Pro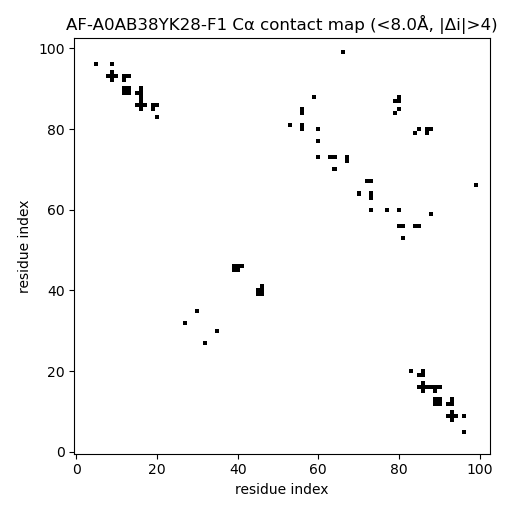tein AF-A0AB38YK28-F1 (afdb_monomer)

Secondary structure (DSSP, 8-state):
--HHHHHHHHHHHHHHHHHHHHHHHHHHHHS-HHHHHHHHHHSHHHHHHHHHHHHHHHHHHHHHHHH-S-HHHHHHHHHHHHHHTHHHHHHHHHHHHHHHT--

Radius of gyration: 16.22 Å; Cα contacts (8 Å, |Δi|>4): 54; chains: 1; bounding box: 39×27×44 Å

pLDDT: mean 80.29, std 8.78, range [48.03, 92.12]

Organism: NCBI:txid2952525

Sequence (103 aa):
MSQRPQFWLRVGLFLLGTAFLLQIILAALSVSIFVEGPMIGGLVWGKVTLVDLYLGFIISLLFLWMLEPRKLLVLLFVPLFLVMGNWLLCWYLAWRWPHLFRN

Foldseek 3Di:
DDPVVLVVLLVVLLVVLVVLVVVLVVDVVVDDCVVCVVVLVVDPVSVVVVVVQVVLLVVLLVVVCVQDPPVVVSVVCSVVCVRSNDSVSSNVCSVCVVVSPDD

Mean predicted aligned error: 7.49 Å

Solvent-accessible surface area (backbone atoms only — not comparable to full-atom values): 5749 Å² total; per-residue (Å²): 132,78,65,64,65,58,51,54,50,28,52,51,30,38,52,50,15,50,52,46,49,50,52,52,53,53,48,59,74,74,48,59,64,86,65,50,47,60,55,39,64,70,34,74,66,39,45,52,52,50,52,53,52,53,51,52,49,50,53,50,49,52,51,46,52,73,72,40,89,58,57,68,57,46,61,66,42,48,67,49,39,78,77,55,40,70,26,56,52,27,41,49,48,37,66,44,52,75,60,78,76,56,128

Structure (mmCIF, N/CA/C/O backbone):
data_AF-A0AB38YK28-F1
#
_entry.id   AF-A0AB38YK28-F1
#
loop_
_atom_site.group_PDB
_atom_site.id
_atom_site.type_symbol
_atom_site.label_atom_id
_atom_site.label_alt_id
_atom_site.label_comp_id
_atom_site.label_asym_id
_atom_site.label_entity_id
_atom_site.label_seq_id
_atom_site.pdbx_PDB_ins_code
_atom_site.Cartn_x
_atom_site.Cartn_y
_atom_site.Cartn_z
_atom_site.occupancy
_atom_site.B_iso_or_equiv
_atom_site.auth_seq_id
_atom_site.auth_comp_id
_atom_site.auth_asym_id
_atom_site.auth_atom_id
_atom_site.pdbx_PDB_model_num
ATOM 1 N N . MET A 1 1 ? -25.5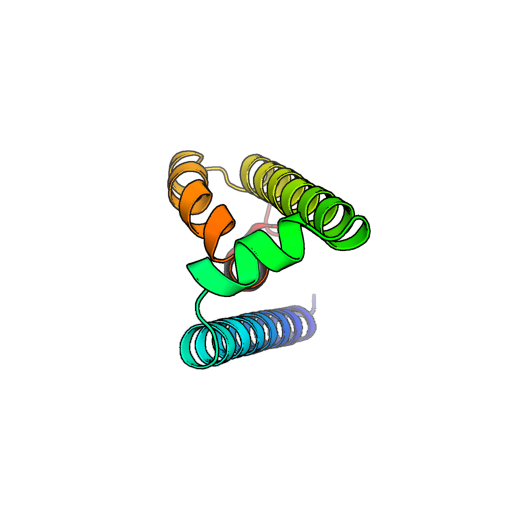35 -1.654 21.214 1.00 48.03 1 MET A N 1
ATOM 2 C CA . MET A 1 1 ? -25.973 -1.581 19.800 1.00 48.03 1 MET A CA 1
ATOM 3 C C . MET A 1 1 ? -24.996 -2.383 18.941 1.00 48.03 1 MET A C 1
ATOM 5 O O . MET A 1 1 ? -23.833 -2.478 19.302 1.00 48.03 1 MET A O 1
ATOM 9 N N . SER A 1 2 ? -25.500 -3.108 17.942 1.00 54.31 2 SER A N 1
ATOM 10 C CA . SER A 1 2 ? -25.028 -4.423 17.464 1.00 54.31 2 SER A CA 1
ATOM 11 C C . SER A 1 2 ? -23.521 -4.580 17.164 1.00 54.31 2 SER A C 1
ATOM 13 O O . SER A 1 2 ? -23.015 -4.002 16.207 1.00 54.31 2 SER A O 1
ATOM 15 N N . GLN A 1 3 ? -22.831 -5.473 17.890 1.00 59.72 3 GLN A N 1
ATOM 16 C CA . GLN A 1 3 ? -21.446 -5.885 17.578 1.00 59.72 3 GLN A CA 1
ATOM 17 C C . GLN A 1 3 ? -21.334 -6.822 16.358 1.00 59.72 3 GLN A C 1
ATOM 19 O O . GLN A 1 3 ? -20.262 -6.971 15.777 1.00 59.72 3 GLN A O 1
ATOM 24 N N . ARG A 1 4 ? -22.450 -7.431 15.935 1.00 66.44 4 ARG A N 1
ATOM 25 C CA . ARG A 1 4 ? -22.514 -8.374 14.805 1.00 66.44 4 ARG A CA 1
ATOM 26 C C . ARG A 1 4 ? -22.050 -7.783 13.457 1.00 66.44 4 ARG A C 1
ATOM 28 O O . ARG A 1 4 ? -21.192 -8.405 12.841 1.00 66.44 4 ARG A O 1
ATOM 35 N N . PRO A 1 5 ? -22.524 -6.608 12.992 1.00 72.75 5 PRO A N 1
ATOM 36 C CA . PRO A 1 5 ? -22.057 -6.033 11.725 1.00 72.75 5 PRO A CA 1
ATOM 37 C C . PRO A 1 5 ? -20.572 -5.648 11.749 1.00 72.75 5 PRO A C 1
ATOM 39 O O . PRO A 1 5 ? -19.886 -5.804 10.745 1.00 72.75 5 PRO A O 1
ATOM 42 N N . GLN A 1 6 ? -20.046 -5.208 12.897 1.00 76.44 6 GLN A N 1
ATOM 43 C CA . GLN A 1 6 ? -18.628 -4.856 13.026 1.00 76.44 6 GLN A CA 1
ATOM 44 C C . GLN A 1 6 ? -17.717 -6.079 12.900 1.00 76.44 6 GLN A C 1
ATOM 46 O O . GLN A 1 6 ? -16.643 -5.984 12.314 1.00 76.44 6 GLN A O 1
ATOM 51 N N . PHE A 1 7 ? -18.142 -7.226 13.436 1.00 79.50 7 PHE A N 1
ATOM 52 C CA . PHE A 1 7 ? -17.405 -8.479 13.306 1.00 79.50 7 PHE A CA 1
ATOM 53 C C . PHE A 1 7 ? -17.299 -8.918 11.840 1.00 79.50 7 PHE A C 1
ATOM 55 O O . PHE A 1 7 ? -16.194 -9.128 11.346 1.00 79.50 7 PHE A O 1
ATOM 62 N N . TRP A 1 8 ? -18.425 -8.971 11.121 1.00 83.19 8 TRP A N 1
ATOM 63 C CA . TRP A 1 8 ? -18.442 -9.374 9.710 1.00 83.19 8 TRP A CA 1
ATOM 64 C C . TRP A 1 8 ? -17.643 -8.431 8.812 1.00 83.19 8 TRP A C 1
ATOM 66 O O . TRP A 1 8 ? -16.936 -8.894 7.921 1.00 83.19 8 TRP A O 1
ATOM 76 N N . LEU A 1 9 ? -17.685 -7.125 9.084 1.00 83.62 9 LEU A N 1
ATOM 77 C CA . LEU A 1 9 ? -16.903 -6.142 8.338 1.00 83.62 9 LEU A CA 1
ATOM 78 C C . LEU A 1 9 ? -15.393 -6.348 8.535 1.00 83.62 9 LEU A C 1
ATOM 80 O O . LEU A 1 9 ? -14.640 -6.298 7.567 1.00 83.62 9 LEU A O 1
ATOM 84 N N . ARG A 1 10 ? -14.941 -6.665 9.756 1.00 82.38 10 ARG A N 1
ATOM 85 C CA . ARG A 1 10 ? -13.527 -6.992 10.014 1.00 82.38 10 ARG A CA 1
ATOM 86 C C . ARG A 1 10 ? -13.088 -8.269 9.321 1.00 82.38 10 ARG A C 1
ATOM 88 O O . ARG A 1 10 ? -12.010 -8.287 8.740 1.00 82.38 10 ARG A O 1
ATOM 95 N N . VAL A 1 11 ? -13.913 -9.314 9.376 1.00 85.88 11 VAL A N 1
ATOM 96 C CA . VAL A 1 11 ? -13.627 -10.576 8.682 1.00 85.88 11 VAL A CA 1
ATOM 97 C C . VAL A 1 11 ? -13.534 -10.329 7.177 1.00 85.88 11 VAL A C 1
ATOM 99 O O . VAL A 1 11 ? -12.571 -10.763 6.555 1.00 85.88 11 VAL A O 1
ATOM 102 N N . GLY A 1 12 ? -14.464 -9.559 6.607 1.00 86.94 12 GLY A N 1
ATOM 103 C CA . GLY A 1 12 ? -14.431 -9.178 5.195 1.00 86.94 12 GLY A CA 1
ATOM 104 C C . GLY A 1 12 ? -13.159 -8.416 4.812 1.00 86.94 12 GLY A C 1
ATOM 105 O O . GLY A 1 12 ? -12.482 -8.803 3.863 1.00 86.94 12 GLY A O 1
ATOM 106 N N . LEU A 1 13 ? -12.786 -7.383 5.575 1.00 85.19 13 LEU A N 1
ATOM 107 C CA . LEU A 1 13 ? -11.553 -6.617 5.342 1.00 85.19 13 LEU A CA 1
ATOM 108 C C . LEU A 1 13 ? -10.291 -7.474 5.489 1.00 85.19 13 LEU A C 1
ATOM 110 O O . LEU A 1 13 ? -9.352 -7.326 4.708 1.00 85.19 13 LEU A O 1
ATOM 114 N N . PHE A 1 14 ? -10.266 -8.376 6.470 1.00 83.75 14 PHE A N 1
ATOM 115 C CA . PHE A 1 14 ? -9.154 -9.297 6.665 1.00 83.75 14 PHE A CA 1
ATOM 116 C C . PHE A 1 14 ? -8.989 -10.229 5.461 1.00 83.75 14 PHE A C 1
ATOM 118 O O . PHE A 1 14 ? -7.897 -10.301 4.902 1.00 83.75 14 PHE A O 1
ATOM 125 N N . LEU A 1 15 ? -10.079 -10.870 5.022 1.00 88.69 15 LEU A N 1
ATOM 126 C CA . LEU A 1 15 ? -10.082 -11.767 3.865 1.00 88.69 15 LEU A CA 1
ATOM 127 C C . LEU A 1 15 ? -9.691 -11.041 2.574 1.00 88.69 15 LEU A C 1
ATOM 129 O O . LEU A 1 15 ? -8.902 -11.576 1.800 1.00 88.69 15 LEU A O 1
ATOM 133 N N . LEU A 1 16 ? -10.187 -9.818 2.362 1.00 86.00 16 LEU A N 1
ATOM 134 C CA . LEU A 1 16 ? -9.786 -8.981 1.228 1.00 86.00 16 LEU A CA 1
ATOM 135 C C . LEU A 1 16 ? -8.288 -8.667 1.262 1.00 86.00 16 LEU A C 1
ATOM 137 O O . LEU A 1 16 ? -7.610 -8.833 0.250 1.00 86.00 16 LEU A O 1
ATOM 141 N N . GLY A 1 17 ? -7.753 -8.279 2.424 1.00 82.75 17 GLY A N 1
ATOM 142 C CA . GLY A 1 17 ? -6.316 -8.061 2.594 1.00 82.75 17 GLY A CA 1
ATOM 143 C C . GLY A 1 17 ? -5.502 -9.319 2.276 1.00 82.75 17 GLY A C 1
ATOM 144 O O . GLY A 1 17 ? -4.532 -9.258 1.525 1.00 82.75 17 GLY A O 1
ATOM 145 N N . THR A 1 18 ? -5.937 -10.485 2.756 1.00 83.94 18 THR A N 1
ATOM 146 C CA . THR A 1 18 ? -5.271 -11.762 2.462 1.00 83.94 18 THR A CA 1
ATOM 147 C C . THR A 1 18 ? -5.333 -12.115 0.975 1.00 83.94 18 THR A C 1
ATOM 149 O O . THR A 1 18 ? -4.331 -12.549 0.412 1.00 83.94 18 THR A O 1
ATOM 152 N N . ALA A 1 19 ? -6.473 -11.901 0.315 1.00 86.56 19 ALA A N 1
ATOM 153 C CA . ALA A 1 19 ? -6.625 -12.158 -1.115 1.00 86.56 19 ALA A CA 1
ATOM 154 C C . ALA A 1 19 ? -5.693 -11.272 -1.957 1.00 86.56 19 ALA A C 1
ATOM 156 O O . ALA A 1 19 ? -5.011 -11.777 -2.850 1.00 86.56 19 ALA A O 1
ATOM 157 N N . PHE A 1 20 ? -5.601 -9.978 -1.639 1.00 83.50 20 PHE A N 1
ATOM 158 C CA . PHE A 1 20 ? -4.670 -9.069 -2.311 1.00 83.50 20 PHE A CA 1
ATOM 159 C C . PHE A 1 20 ? -3.206 -9.448 -2.072 1.00 83.50 20 PHE A C 1
ATOM 161 O O . PHE A 1 20 ? -2.415 -9.435 -3.013 1.00 83.50 20 PHE A O 1
ATOM 168 N N . LEU A 1 21 ? -2.841 -9.833 -0.845 1.00 83.56 21 LEU A N 1
ATOM 169 C CA . LEU A 1 21 ? -1.492 -10.315 -0.546 1.00 83.56 21 LEU A CA 1
ATOM 170 C C . LEU A 1 21 ? -1.139 -11.542 -1.397 1.00 83.56 21 LEU A C 1
ATOM 172 O O . LEU A 1 21 ? -0.064 -11.592 -1.991 1.00 83.56 21 LEU A O 1
ATOM 176 N N . LEU A 1 22 ? -2.052 -12.511 -1.493 1.00 86.56 22 LEU A N 1
ATOM 177 C CA . LEU A 1 22 ? -1.851 -13.702 -2.316 1.00 86.56 22 LEU A CA 1
ATOM 178 C C . LEU A 1 22 ? -1.700 -13.348 -3.797 1.00 86.56 22 LEU A C 1
ATOM 180 O O . LEU A 1 22 ? -0.809 -13.884 -4.448 1.00 86.56 22 LEU A O 1
ATOM 184 N N . GLN A 1 23 ? -2.502 -12.417 -4.319 1.00 85.62 23 GLN A N 1
ATOM 185 C CA . GLN A 1 23 ? -2.343 -11.939 -5.695 1.00 85.62 23 GLN A CA 1
ATOM 186 C C . GLN A 1 23 ? -0.966 -11.314 -5.936 1.00 85.62 23 GLN A C 1
ATOM 188 O O . GLN A 1 23 ? -0.346 -11.612 -6.952 1.00 85.62 23 GLN A O 1
ATOM 193 N N . ILE A 1 24 ? -0.461 -10.502 -5.003 1.00 82.00 24 ILE A N 1
ATOM 194 C CA . ILE A 1 24 ? 0.872 -9.891 -5.119 1.00 82.00 24 ILE A CA 1
ATOM 195 C C . ILE A 1 24 ? 1.964 -10.960 -5.097 1.00 82.00 24 ILE A C 1
ATOM 197 O O . ILE A 1 24 ? 2.875 -10.905 -5.917 1.00 82.00 24 ILE A O 1
ATOM 201 N N . ILE A 1 25 ? 1.870 -11.946 -4.199 1.00 85.88 25 ILE A N 1
ATOM 202 C CA . ILE A 1 25 ? 2.835 -13.053 -4.130 1.00 85.88 25 ILE A CA 1
ATOM 203 C C . ILE A 1 25 ? 2.824 -13.847 -5.439 1.00 85.88 25 ILE A C 1
ATOM 205 O O . ILE A 1 25 ? 3.879 -14.082 -6.018 1.00 85.88 25 ILE A O 1
ATOM 209 N N . LEU A 1 26 ? 1.645 -14.223 -5.937 1.00 86.94 26 LEU A N 1
ATOM 210 C CA . LEU A 1 26 ? 1.516 -14.957 -7.197 1.00 86.94 26 LEU A CA 1
ATOM 211 C C . LEU A 1 26 ? 2.069 -14.150 -8.378 1.00 86.94 26 LEU A C 1
ATOM 213 O O . LEU A 1 26 ? 2.822 -14.693 -9.183 1.00 86.94 26 LEU A O 1
ATOM 217 N N . ALA A 1 27 ? 1.765 -12.852 -8.443 1.00 83.38 27 ALA A N 1
ATOM 218 C CA . ALA A 1 27 ? 2.290 -11.958 -9.469 1.00 83.38 27 ALA A CA 1
ATOM 219 C C . ALA A 1 27 ? 3.825 -11.866 -9.407 1.00 83.38 27 ALA A C 1
ATOM 221 O O . ALA A 1 27 ? 4.488 -12.062 -10.426 1.00 83.38 27 ALA A O 1
ATOM 222 N N . ALA A 1 28 ? 4.390 -11.661 -8.214 1.00 81.56 28 ALA A N 1
ATOM 223 C CA . ALA A 1 28 ? 5.833 -11.570 -7.991 1.00 81.56 28 ALA A CA 1
ATOM 224 C C . ALA A 1 28 ? 6.585 -12.867 -8.336 1.00 81.56 28 ALA A C 1
ATOM 226 O O . ALA A 1 28 ? 7.743 -12.813 -8.742 1.00 81.56 28 ALA A O 1
ATOM 227 N N . LEU A 1 29 ? 5.939 -14.027 -8.189 1.00 87.50 29 LEU A N 1
ATOM 228 C CA . LEU A 1 29 ? 6.503 -15.318 -8.596 1.00 87.50 29 LEU A CA 1
ATOM 229 C C . LEU A 1 29 ? 6.388 -15.568 -10.105 1.00 87.50 29 LEU A C 1
ATOM 231 O O . LEU A 1 29 ? 7.192 -16.309 -10.663 1.00 87.50 29 LEU A O 1
ATOM 235 N N . SER A 1 30 ? 5.390 -14.977 -10.764 1.00 85.00 30 SER A N 1
ATOM 236 C CA . SER A 1 30 ? 5.133 -15.188 -12.192 1.00 85.00 30 SER A CA 1
ATOM 237 C C . SER A 1 30 ? 5.953 -14.284 -13.114 1.00 85.00 30 SER A C 1
ATOM 239 O O . SER A 1 30 ? 6.186 -14.637 -14.268 1.00 85.00 30 SER A O 1
ATOM 241 N N . VAL A 1 31 ? 6.369 -13.112 -12.628 1.00 81.25 31 VAL A N 1
ATOM 242 C CA . VAL A 1 31 ? 6.875 -12.025 -13.469 1.00 81.25 31 VAL A 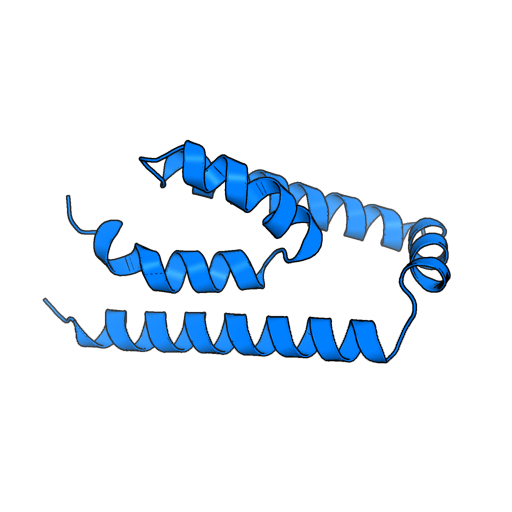CA 1
ATOM 243 C C . VAL A 1 31 ? 7.943 -11.216 -12.729 1.00 81.25 31 VAL A C 1
ATOM 245 O O . VAL A 1 31 ? 7.803 -10.903 -11.549 1.00 81.25 31 VAL A O 1
ATOM 248 N N . SER A 1 32 ? 8.998 -10.810 -13.443 1.00 81.38 32 SER A N 1
ATOM 249 C CA . SER A 1 32 ? 10.024 -9.912 -12.902 1.00 81.38 32 SER A CA 1
ATOM 250 C C . SER A 1 32 ? 9.623 -8.443 -13.041 1.00 81.38 32 SER A C 1
ATOM 252 O O . SER A 1 32 ? 9.449 -7.929 -14.149 1.00 81.38 32 SER A O 1
ATOM 254 N N . ILE A 1 33 ? 9.572 -7.730 -11.912 1.00 78.19 33 ILE A N 1
ATOM 255 C CA . ILE A 1 33 ? 9.259 -6.293 -11.869 1.00 78.19 33 ILE A CA 1
ATOM 256 C C . ILE A 1 33 ? 10.266 -5.439 -12.652 1.00 78.19 33 ILE A C 1
ATOM 258 O O . ILE A 1 33 ? 9.910 -4.396 -13.194 1.00 78.19 33 ILE A O 1
ATOM 262 N N . PHE A 1 34 ? 11.520 -5.887 -12.750 1.00 80.50 34 PHE A N 1
ATOM 263 C CA . PHE A 1 34 ? 12.581 -5.158 -13.448 1.00 80.50 34 PHE A CA 1
ATOM 264 C C . PHE A 1 34 ? 12.485 -5.277 -14.971 1.00 80.50 34 PHE A C 1
ATOM 266 O O . PHE A 1 34 ? 13.109 -4.492 -15.680 1.00 80.50 34 PHE A O 1
ATOM 273 N N . VAL A 1 35 ? 11.702 -6.239 -15.467 1.00 82.12 35 VAL A N 1
ATOM 274 C CA . VAL A 1 35 ? 11.469 -6.453 -16.899 1.00 82.12 35 VAL A CA 1
ATOM 275 C C . VAL A 1 35 ? 10.171 -5.771 -17.329 1.00 82.12 35 VAL A C 1
ATOM 277 O O . VAL A 1 35 ? 10.179 -4.971 -18.261 1.00 82.12 35 VAL A O 1
ATOM 280 N N . GLU A 1 36 ? 9.075 -6.004 -16.605 1.00 84.31 36 GLU A N 1
ATOM 281 C CA . GLU A 1 36 ? 7.759 -5.456 -16.968 1.00 84.31 36 GLU A CA 1
ATOM 282 C C . GLU A 1 36 ? 7.536 -4.017 -16.486 1.00 84.31 36 GLU A C 1
ATOM 284 O O . GLU A 1 36 ? 6.782 -3.258 -17.093 1.00 84.31 36 GLU A O 1
ATOM 289 N N . GLY A 1 37 ? 8.208 -3.591 -15.412 1.00 81.25 37 GLY A N 1
ATOM 290 C CA . GLY A 1 37 ? 8.094 -2.227 -14.885 1.00 81.25 37 GLY A CA 1
ATOM 291 C C . GLY A 1 37 ? 8.423 -1.150 -15.930 1.00 81.25 37 GLY A C 1
ATOM 292 O O . GLY A 1 37 ? 7.606 -0.250 -16.150 1.00 81.25 37 GLY A O 1
ATOM 293 N N . PRO A 1 38 ? 9.568 -1.246 -16.636 1.00 86.06 38 PRO A N 1
ATOM 294 C CA . PRO A 1 38 ? 9.887 -0.354 -17.749 1.00 86.06 38 PRO A CA 1
ATOM 295 C C . PRO A 1 38 ? 8.861 -0.408 -18.890 1.00 86.06 38 PRO A C 1
ATOM 297 O O . PRO A 1 38 ? 8.584 0.625 -19.500 1.00 86.06 38 PRO A O 1
ATOM 300 N N . MET A 1 39 ? 8.265 -1.578 -19.152 1.00 87.44 39 MET A N 1
ATOM 301 C CA . MET A 1 39 ? 7.236 -1.743 -20.184 1.00 87.44 39 MET A CA 1
ATOM 302 C C . MET A 1 39 ? 5.984 -0.924 -19.850 1.00 87.44 39 MET A C 1
ATOM 304 O O . MET A 1 39 ? 5.507 -0.158 -20.688 1.00 87.44 39 MET A O 1
ATOM 308 N N . ILE A 1 40 ? 5.507 -0.995 -18.603 1.00 85.94 40 ILE A N 1
ATOM 309 C CA . ILE A 1 40 ? 4.385 -0.179 -18.111 1.00 85.94 40 ILE A CA 1
ATOM 310 C C . ILE A 1 40 ? 4.733 1.312 -18.196 1.00 85.94 40 ILE A C 1
ATOM 312 O O . ILE A 1 40 ? 3.917 2.117 -18.644 1.00 85.94 40 ILE A O 1
ATOM 316 N N . GLY A 1 41 ? 5.964 1.683 -17.833 1.00 86.69 41 GLY A N 1
ATOM 317 C CA . GLY A 1 41 ? 6.460 3.055 -17.949 1.00 86.69 41 GLY A CA 1
ATOM 318 C C . GLY A 1 41 ? 6.539 3.575 -19.390 1.00 86.69 41 GLY A C 1
ATOM 319 O O . GLY A 1 41 ? 6.492 4.787 -19.601 1.00 86.69 41 GLY A O 1
ATOM 320 N N . GLY A 1 42 ? 6.623 2.693 -20.387 1.00 90.56 42 GLY A N 1
ATOM 321 C CA . GLY A 1 42 ? 6.586 3.046 -21.808 1.00 90.56 42 GLY A CA 1
ATOM 322 C C . GLY A 1 42 ? 5.180 3.345 -22.338 1.00 90.56 42 GLY A C 1
ATOM 323 O O . GLY A 1 42 ? 5.033 4.090 -23.307 1.00 90.56 42 GLY A O 1
ATOM 324 N N . LEU A 1 43 ? 4.136 2.818 -21.693 1.00 91.62 43 LEU A N 1
ATOM 325 C CA . LEU A 1 43 ? 2.745 2.988 -22.111 1.00 91.62 43 LEU A CA 1
ATOM 326 C C . LEU A 1 43 ? 2.164 4.300 -21.564 1.00 91.62 43 LEU A C 1
ATOM 328 O O . LEU A 1 43 ? 2.271 4.593 -20.375 1.00 91.62 43 LEU A O 1
ATOM 332 N N . VAL A 1 44 ? 1.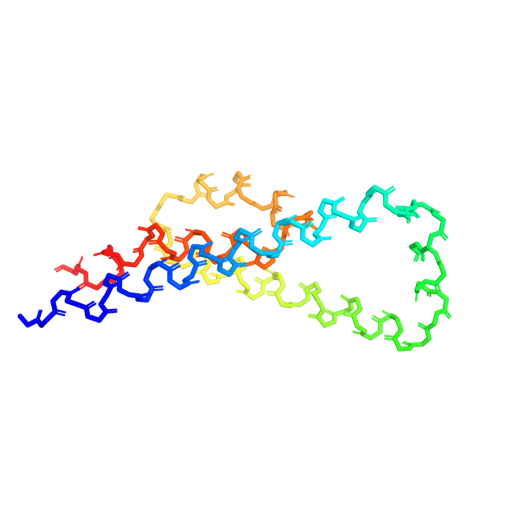470 5.071 -22.411 1.00 92.12 44 VAL A N 1
ATOM 333 C CA . VAL A 1 44 ? 0.807 6.330 -22.002 1.00 92.12 44 VAL A CA 1
ATOM 334 C C . VAL A 1 44 ? -0.159 6.086 -20.842 1.00 92.12 44 VAL A C 1
ATOM 336 O O . VAL A 1 44 ? -0.081 6.756 -19.816 1.00 92.12 44 VAL A O 1
ATOM 339 N N . TRP A 1 45 ? -1.017 5.075 -20.976 1.00 91.19 45 TRP A N 1
ATOM 340 C CA . TRP A 1 45 ? -1.948 4.689 -19.919 1.00 91.19 45 TRP A CA 1
ATOM 341 C C . TRP A 1 45 ? -1.258 4.048 -18.717 1.00 91.19 45 TRP A C 1
ATOM 343 O O . TRP A 1 45 ? -1.706 4.262 -17.599 1.00 91.19 45 TRP A O 1
ATOM 353 N N . GLY A 1 46 ? -0.130 3.358 -18.913 1.00 89.56 46 GLY A N 1
ATOM 354 C CA . GLY A 1 46 ? 0.662 2.825 -17.804 1.00 89.56 46 GLY A CA 1
ATOM 355 C C . GLY A 1 46 ? 1.159 3.934 -16.875 1.00 89.56 46 GLY A C 1
ATOM 356 O O . GLY A 1 46 ? 1.023 3.827 -15.659 1.00 89.56 46 GLY A O 1
ATOM 357 N N . LYS A 1 47 ? 1.622 5.061 -17.431 1.00 90.06 47 LYS A N 1
ATOM 358 C CA . LYS A 1 47 ? 1.987 6.250 -16.641 1.00 90.06 47 LYS A CA 1
ATOM 359 C C . LYS A 1 47 ? 0.799 6.835 -15.879 1.00 90.06 47 LYS A C 1
ATOM 361 O O . LYS A 1 47 ? 0.950 7.164 -14.708 1.00 90.06 47 LYS A O 1
ATOM 366 N N . VAL A 1 48 ? -0.368 6.955 -16.518 1.00 91.88 48 VAL A N 1
ATOM 367 C CA . VAL A 1 48 ? -1.588 7.471 -15.867 1.00 91.88 48 VAL A CA 1
ATOM 368 C C . VAL A 1 48 ? -1.992 6.574 -14.698 1.00 91.88 48 VAL A C 1
ATOM 370 O O . VAL A 1 48 ? -2.220 7.075 -13.602 1.00 91.88 48 VAL A O 1
ATOM 373 N N . THR A 1 49 ? -2.003 5.255 -14.898 1.00 89.44 49 THR A N 1
ATOM 374 C CA . THR A 1 49 ? -2.311 4.283 -13.842 1.00 89.44 49 THR A CA 1
ATOM 375 C C . THR A 1 49 ? -1.297 4.335 -12.702 1.00 89.44 49 THR A C 1
ATOM 377 O O . THR A 1 49 ? -1.693 4.264 -11.545 1.00 89.44 49 THR A O 1
ATOM 380 N N . LEU A 1 50 ? -0.001 4.499 -12.992 1.00 87.50 50 LEU A N 1
ATOM 381 C CA . LEU A 1 50 ? 1.015 4.667 -11.949 1.00 87.50 50 LEU A CA 1
ATOM 382 C C . LEU A 1 50 ? 0.777 5.944 -11.135 1.00 87.50 50 LEU A C 1
ATOM 384 O O . LEU A 1 50 ? 0.823 5.898 -9.909 1.00 87.50 50 LEU A O 1
ATOM 388 N N . VAL A 1 51 ? 0.490 7.071 -11.792 1.00 89.12 51 VAL A N 1
ATOM 389 C CA . VAL A 1 51 ? 0.174 8.331 -11.099 1.00 89.12 51 VAL A CA 1
ATOM 390 C C . VAL A 1 51 ? -1.058 8.171 -10.208 1.00 89.12 51 VAL A C 1
ATOM 392 O O . VAL A 1 51 ? -1.002 8.544 -9.038 1.00 89.12 51 VAL A O 1
ATOM 395 N N . ASP A 1 52 ? -2.134 7.579 -10.727 1.00 86.94 52 ASP A N 1
ATOM 396 C CA . ASP A 1 52 ? 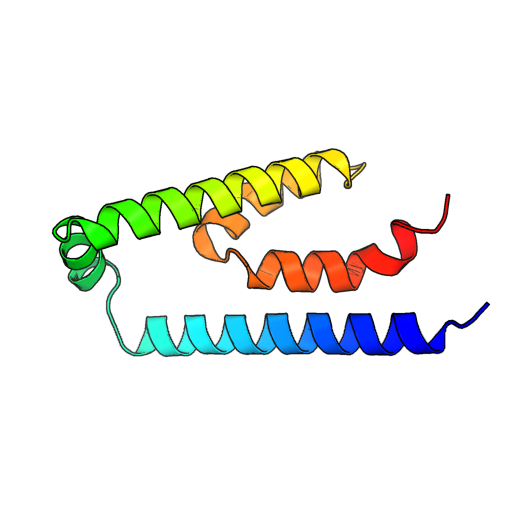-3.363 7.310 -9.972 1.00 86.94 52 ASP A CA 1
ATOM 397 C C . ASP A 1 52 ? -3.103 6.404 -8.754 1.00 86.94 52 ASP A C 1
ATOM 399 O O . ASP A 1 52 ? -3.490 6.726 -7.629 1.00 86.94 52 ASP A O 1
ATOM 403 N N . LEU A 1 53 ? -2.335 5.328 -8.945 1.00 86.19 53 LEU A N 1
ATOM 404 C CA . LEU A 1 53 ? -1.945 4.399 -7.885 1.00 86.19 53 LEU A CA 1
ATOM 405 C C . LEU A 1 53 ? -1.164 5.099 -6.763 1.00 86.19 53 LEU A C 1
ATOM 407 O O . LEU A 1 53 ? -1.500 4.957 -5.584 1.00 86.19 53 LEU A O 1
ATOM 411 N N . TYR A 1 54 ? -0.131 5.869 -7.114 1.00 86.12 54 TYR A N 1
ATOM 412 C CA . TYR A 1 54 ? 0.692 6.562 -6.122 1.00 86.12 54 TYR A CA 1
ATOM 413 C C . TYR A 1 54 ? -0.066 7.699 -5.429 1.00 86.12 54 TYR A C 1
ATOM 415 O O . TYR A 1 54 ? 0.121 7.899 -4.227 1.00 86.12 54 TYR A O 1
ATOM 423 N N . LEU A 1 55 ? -0.966 8.402 -6.127 1.00 87.50 55 LEU A N 1
ATOM 424 C CA . LEU A 1 55 ? -1.883 9.354 -5.493 1.00 87.50 55 LEU A CA 1
ATOM 425 C C . LEU A 1 55 ? -2.786 8.653 -4.473 1.00 87.50 55 LEU A C 1
ATOM 427 O O . LEU A 1 55 ? -2.925 9.137 -3.348 1.00 87.50 55 LEU A O 1
ATOM 431 N N . GLY A 1 56 ? -3.325 7.480 -4.814 1.00 85.25 56 GLY A N 1
ATOM 432 C CA . GLY A 1 56 ? -4.086 6.642 -3.889 1.00 85.25 56 GLY A CA 1
ATOM 433 C C . GLY A 1 56 ? -3.290 6.261 -2.636 1.00 85.25 56 GLY A C 1
ATOM 434 O O . GLY A 1 56 ? -3.817 6.337 -1.520 1.00 85.25 56 GLY A O 1
ATOM 435 N N . PHE A 1 57 ? -2.004 5.922 -2.779 1.00 85.50 57 PHE A N 1
ATOM 436 C CA . PHE A 1 57 ? -1.122 5.631 -1.640 1.00 85.50 57 PHE A CA 1
ATOM 437 C C . PHE A 1 57 ? -0.877 6.858 -0.762 1.00 85.50 57 PHE A C 1
ATOM 439 O O . PHE A 1 57 ? -0.949 6.746 0.461 1.00 85.50 57 PHE A O 1
ATOM 446 N N . ILE A 1 58 ? -0.643 8.029 -1.359 1.00 86.56 58 ILE A N 1
ATOM 447 C CA . ILE A 1 58 ? -0.457 9.285 -0.618 1.00 86.56 58 ILE A CA 1
ATOM 448 C C . ILE A 1 58 ? -1.713 9.614 0.188 1.00 86.56 58 ILE A C 1
ATOM 450 O O . ILE A 1 58 ? -1.625 9.866 1.388 1.00 86.56 58 ILE A O 1
ATOM 454 N N . ILE A 1 59 ? -2.887 9.564 -0.443 1.00 86.75 59 ILE A N 1
ATOM 455 C CA . ILE A 1 59 ? -4.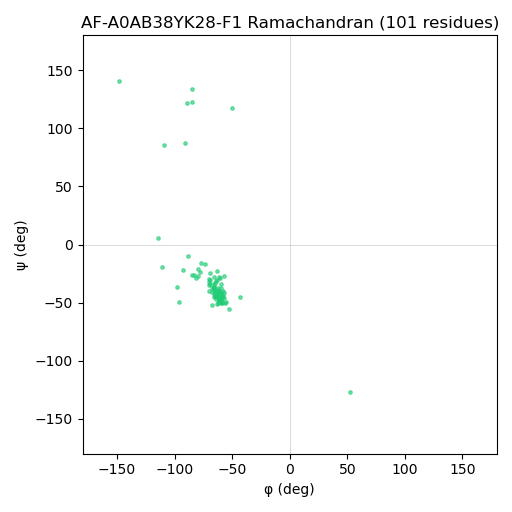166 9.834 0.223 1.00 86.75 59 ILE A CA 1
ATOM 456 C C . ILE A 1 59 ? -4.381 8.847 1.377 1.00 86.75 59 ILE A C 1
ATOM 458 O O . ILE A 1 59 ? -4.709 9.256 2.491 1.00 86.75 59 ILE A O 1
ATOM 462 N N . SER A 1 60 ? -4.127 7.559 1.149 1.00 83.62 60 SER A N 1
ATOM 463 C CA . SER A 1 60 ? -4.250 6.523 2.181 1.00 83.62 60 SER A CA 1
ATOM 464 C C . SER A 1 60 ? -3.299 6.756 3.358 1.00 83.62 60 SER A C 1
ATOM 466 O O . SER A 1 60 ? -3.703 6.616 4.512 1.00 83.62 60 SER A O 1
ATOM 468 N N . LEU A 1 61 ? -2.056 7.166 3.090 1.00 83.62 61 LEU A N 1
ATOM 469 C CA . LEU A 1 61 ? -1.080 7.525 4.119 1.00 83.62 61 LEU A CA 1
ATOM 470 C C . LEU A 1 61 ? -1.489 8.777 4.898 1.00 83.62 61 LEU A C 1
ATOM 472 O O . LEU A 1 61 ? -1.279 8.821 6.107 1.00 83.62 61 LEU A O 1
ATOM 476 N N . LEU A 1 62 ? -2.104 9.770 4.251 1.00 86.75 62 LEU A N 1
ATOM 477 C CA . LEU A 1 62 ? -2.651 10.945 4.936 1.00 86.75 62 LEU A CA 1
ATOM 478 C C . LEU A 1 62 ? -3.792 10.553 5.879 1.00 86.75 62 LEU A C 1
ATOM 480 O O . LEU A 1 62 ? -3.794 10.972 7.036 1.00 86.75 62 LEU A O 1
ATOM 484 N N . PHE A 1 63 ? -4.713 9.691 5.438 1.00 83.69 63 PHE A N 1
ATOM 485 C CA . PHE A 1 63 ? -5.753 9.147 6.316 1.00 83.69 63 PHE A CA 1
ATOM 486 C C . PHE A 1 63 ? -5.151 8.374 7.489 1.00 83.69 63 PHE A C 1
ATOM 488 O O . PHE A 1 63 ? -5.535 8.598 8.636 1.00 83.69 63 PHE A O 1
ATOM 495 N N . LEU A 1 64 ? -4.164 7.516 7.225 1.00 82.62 64 LEU A N 1
ATOM 496 C CA . LEU A 1 64 ? -3.448 6.770 8.256 1.00 82.62 64 LEU A CA 1
ATOM 497 C C . LEU A 1 64 ? -2.786 7.713 9.268 1.00 82.62 64 LEU A C 1
ATOM 499 O O . LEU A 1 64 ? -2.894 7.520 10.479 1.00 82.62 64 LEU A O 1
ATOM 503 N N . TRP A 1 65 ? -2.150 8.772 8.768 1.00 84.38 65 TRP A N 1
ATOM 504 C CA . TRP A 1 65 ? -1.532 9.805 9.581 1.00 84.38 65 TRP A CA 1
ATOM 505 C C . TRP A 1 65 ? -2.553 10.529 10.447 1.00 84.38 65 TRP A C 1
ATOM 507 O O . TRP A 1 65 ? -2.265 10.785 11.608 1.00 84.38 65 TRP A O 1
ATOM 517 N N . MET A 1 66 ? -3.738 10.854 9.938 1.00 83.75 66 MET A N 1
ATOM 518 C CA . MET A 1 66 ? -4.775 11.535 10.719 1.00 83.75 66 MET A CA 1
ATOM 519 C C . MET A 1 66 ? -5.386 10.629 11.794 1.00 83.75 66 MET A C 1
ATOM 521 O O . MET A 1 66 ? -5.607 11.087 12.914 1.00 83.75 66 MET A O 1
ATOM 525 N N . LEU A 1 67 ? -5.622 9.356 11.475 1.00 81.94 67 LEU A N 1
ATOM 526 C CA . LEU A 1 67 ? -6.318 8.409 12.350 1.00 81.94 67 LEU A CA 1
ATOM 527 C C . LEU A 1 67 ? -5.418 7.795 13.429 1.00 81.94 67 LEU A C 1
ATOM 529 O O . LEU A 1 67 ? -5.898 7.439 14.506 1.00 81.94 67 LEU A O 1
ATOM 533 N N . GLU A 1 68 ? -4.116 7.662 13.171 1.00 81.38 68 GLU A N 1
ATOM 534 C CA . GLU A 1 68 ? -3.209 7.022 14.116 1.00 81.38 68 GLU A CA 1
ATOM 535 C C . GLU A 1 68 ? -2.624 8.046 15.114 1.00 81.38 68 GLU A C 1
ATOM 537 O O . GLU A 1 68 ? -1.9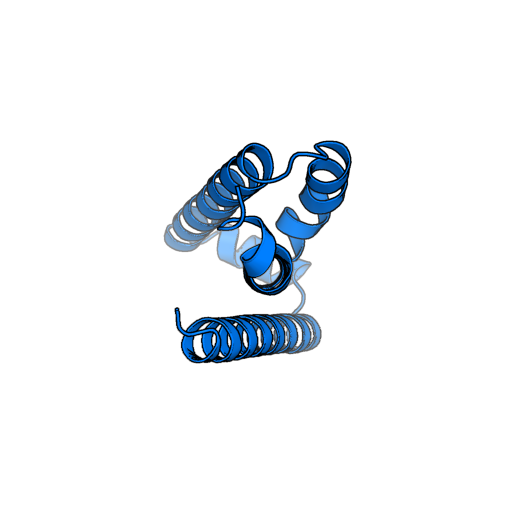46 9.002 14.716 1.00 81.38 68 GLU A O 1
ATOM 542 N N . PRO A 1 69 ? -2.818 7.860 16.434 1.00 79.12 69 PRO A N 1
ATOM 543 C CA . PRO A 1 69 ? -2.241 8.733 17.453 1.00 79.12 69 PRO A CA 1
ATOM 544 C C . PRO A 1 69 ? -0.718 8.562 17.542 1.00 79.12 69 PRO A C 1
ATOM 546 O O . PRO A 1 69 ? 0.011 9.517 17.802 1.00 79.12 69 PRO A O 1
ATOM 549 N N . ARG A 1 70 ? -0.209 7.351 17.278 1.00 83.25 70 ARG A N 1
ATOM 550 C CA . ARG A 1 70 ? 1.224 7.037 17.294 1.00 83.25 70 ARG A CA 1
ATOM 551 C C . ARG A 1 70 ? 1.825 7.237 15.904 1.00 83.25 70 ARG A C 1
ATOM 553 O O . ARG A 1 70 ? 1.948 6.288 15.134 1.00 83.25 70 ARG A O 1
ATOM 560 N N . LYS A 1 71 ? 2.257 8.465 15.605 1.00 82.38 71 LYS A N 1
ATOM 561 C CA . LYS A 1 71 ? 2.857 8.829 14.302 1.00 82.38 71 LYS A CA 1
ATOM 562 C C . LYS A 1 71 ? 4.083 7.987 13.928 1.00 82.38 71 LYS A C 1
ATOM 564 O O . LYS A 1 71 ? 4.330 7.754 12.751 1.00 82.38 71 LYS A O 1
ATOM 569 N N . LEU A 1 72 ? 4.803 7.468 14.927 1.00 84.12 72 LEU A N 1
ATOM 570 C CA . LEU A 1 72 ? 5.935 6.561 14.723 1.00 84.12 72 LEU A CA 1
ATOM 571 C C . LEU A 1 72 ? 5.534 5.270 13.985 1.00 84.12 72 LEU A C 1
ATOM 573 O O . LEU A 1 72 ? 6.284 4.790 13.142 1.00 84.12 72 LEU A O 1
ATOM 577 N N . LEU A 1 73 ? 4.342 4.728 14.270 1.00 79.69 73 LEU A N 1
ATOM 578 C CA . LEU A 1 73 ? 3.834 3.557 13.553 1.00 79.69 73 LEU A CA 1
ATOM 579 C C . LEU A 1 73 ? 3.578 3.910 12.091 1.00 79.69 73 LEU A C 1
ATOM 581 O O . LEU A 1 73 ? 4.012 3.180 11.212 1.00 79.69 73 LEU A O 1
ATOM 585 N N . VAL A 1 74 ? 2.950 5.059 11.827 1.00 81.62 74 VAL A N 1
ATOM 586 C CA . VAL A 1 74 ? 2.672 5.522 10.460 1.00 81.62 74 VAL A CA 1
ATOM 587 C C . VAL A 1 74 ? 3.960 5.629 9.649 1.00 81.62 74 VAL A C 1
ATOM 589 O O . VAL A 1 74 ? 4.016 5.100 8.547 1.00 81.62 74 VAL A O 1
ATOM 592 N N . LEU A 1 75 ? 5.016 6.217 10.220 1.00 82.62 75 LEU A N 1
ATOM 593 C CA . LEU A 1 75 ? 6.342 6.294 9.595 1.00 82.62 75 LEU A CA 1
ATOM 594 C C . LEU A 1 75 ? 6.927 4.918 9.255 1.00 82.62 75 LEU A C 1
ATOM 596 O O . LEU A 1 75 ? 7.494 4.751 8.180 1.00 82.62 75 LEU A O 1
ATOM 600 N N . LEU A 1 76 ? 6.756 3.927 10.132 1.00 81.88 76 LEU A N 1
ATOM 601 C CA . LEU A 1 76 ? 7.200 2.552 9.883 1.00 81.88 76 LEU A CA 1
ATOM 602 C C . LEU A 1 76 ? 6.373 1.873 8.777 1.00 81.88 76 LEU A C 1
ATOM 604 O O . LEU A 1 76 ? 6.893 1.055 8.021 1.00 81.88 76 LEU A O 1
ATOM 608 N N . PHE A 1 77 ? 5.103 2.260 8.639 1.00 75.75 77 PHE A N 1
ATOM 609 C CA . PHE A 1 77 ? 4.201 1.781 7.597 1.00 75.75 77 PHE A CA 1
ATOM 610 C C . PHE A 1 77 ? 4.401 2.459 6.234 1.00 75.75 77 PHE A C 1
ATOM 612 O O . PHE A 1 77 ? 4.035 1.849 5.238 1.00 75.75 77 PHE A O 1
ATOM 619 N N . VAL A 1 78 ? 5.005 3.651 6.144 1.00 81.06 78 VAL A N 1
ATOM 620 C CA . VAL A 1 78 ? 5.276 4.352 4.867 1.00 81.06 78 VAL A CA 1
ATOM 621 C C . VAL A 1 78 ? 6.023 3.483 3.840 1.00 81.06 78 VAL A C 1
ATOM 623 O O . VAL A 1 78 ? 5.504 3.317 2.733 1.00 81.06 78 VAL A O 1
ATOM 626 N N . PRO A 1 79 ? 7.200 2.897 4.150 1.00 75.62 79 PRO A N 1
ATOM 627 C CA . PRO A 1 79 ? 7.920 2.074 3.177 1.00 75.62 79 PRO A CA 1
ATOM 628 C C . PRO A 1 79 ? 7.154 0.795 2.828 1.00 75.62 79 PRO A C 1
ATOM 630 O O . PRO A 1 79 ? 7.166 0.362 1.679 1.00 75.62 79 PRO A O 1
ATOM 633 N N . LEU A 1 80 ? 6.428 0.223 3.794 1.00 75.00 80 LEU A N 1
ATOM 634 C CA . LEU A 1 80 ? 5.568 -0.930 3.550 1.00 75.00 80 LEU A CA 1
ATOM 635 C C . LEU A 1 80 ? 4.403 -0.562 2.626 1.00 75.00 80 LEU A C 1
ATOM 637 O O . LEU A 1 80 ? 4.089 -1.331 1.732 1.00 75.00 80 LEU A O 1
ATOM 641 N N . PHE A 1 81 ? 3.803 0.620 2.758 1.00 76.19 81 PHE A N 1
ATOM 642 C CA . PHE A 1 81 ? 2.703 1.073 1.903 1.00 76.19 81 PHE A CA 1
ATOM 643 C C . PHE A 1 81 ? 3.122 1.277 0.449 1.00 76.19 81 PHE A C 1
ATOM 645 O O . PHE A 1 81 ? 2.354 0.959 -0.452 1.00 76.19 81 PHE A O 1
ATOM 652 N N . LEU A 1 82 ? 4.343 1.760 0.212 1.00 69.50 82 LEU A N 1
ATOM 653 C CA . LEU A 1 82 ? 4.870 1.949 -1.143 1.00 69.50 82 LEU A CA 1
ATOM 654 C C . LEU A 1 82 ? 5.073 0.629 -1.895 1.00 69.50 82 LEU A C 1
ATOM 656 O O . LEU A 1 82 ? 5.000 0.611 -3.121 1.00 69.50 82 LEU A O 1
ATOM 660 N N . VAL A 1 83 ? 5.317 -0.464 -1.168 1.00 67.56 83 VAL A N 1
ATOM 661 C CA . VAL A 1 83 ? 5.544 -1.799 -1.744 1.00 67.56 83 VAL A CA 1
ATOM 662 C C . VAL A 1 83 ? 4.272 -2.647 -1.722 1.00 67.56 83 VAL A C 1
ATOM 664 O O . VAL A 1 83 ? 4.019 -3.433 -2.628 1.00 67.56 83 VAL A O 1
ATOM 667 N N . MET A 1 84 ? 3.476 -2.512 -0.666 1.00 70.69 84 MET A N 1
ATOM 668 C CA . MET A 1 84 ? 2.407 -3.445 -0.309 1.00 70.69 84 MET A CA 1
ATOM 669 C C . MET A 1 84 ? 1.010 -2.830 -0.488 1.00 70.69 84 MET A C 1
ATOM 671 O O . MET A 1 84 ? 0.039 -3.561 -0.665 1.00 70.69 84 MET A O 1
ATOM 675 N N . GLY A 1 85 ? 0.898 -1.501 -0.540 1.00 73.81 85 GLY A N 1
ATOM 676 C CA . GLY A 1 85 ? -0.300 -0.783 -0.974 1.00 73.81 85 GLY A CA 1
ATOM 677 C C . GLY A 1 85 ? -1.591 -1.190 -0.258 1.00 73.81 85 GLY A C 1
ATOM 678 O O . GLY A 1 85 ? -1.694 -1.180 0.969 1.00 73.81 85 GLY A O 1
ATOM 679 N N . ASN A 1 86 ? -2.600 -1.538 -1.058 1.00 75.31 86 ASN A N 1
ATOM 680 C CA . ASN A 1 86 ? -4.001 -1.637 -0.645 1.00 75.31 86 ASN A CA 1
ATOM 681 C C . ASN A 1 86 ? -4.293 -2.726 0.401 1.00 75.31 86 AS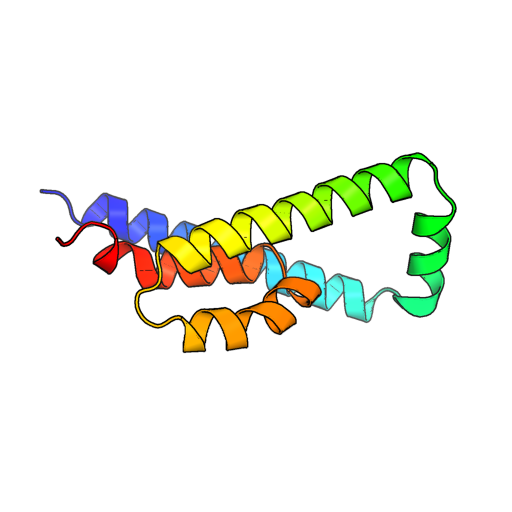N A C 1
ATOM 683 O O . ASN A 1 86 ? -5.173 -2.536 1.240 1.00 75.31 86 ASN A O 1
ATOM 687 N N . TRP A 1 87 ? -3.567 -3.849 0.415 1.00 75.94 87 TRP A N 1
ATOM 688 C CA . TRP A 1 87 ? -3.859 -4.911 1.389 1.00 75.94 87 TRP A CA 1
ATOM 689 C C . TRP A 1 87 ? -3.484 -4.516 2.815 1.00 75.94 87 TRP A C 1
ATOM 691 O O . TRP A 1 87 ? -4.188 -4.861 3.768 1.00 75.94 87 TRP A O 1
ATOM 701 N N . LEU A 1 88 ? -2.402 -3.749 2.955 1.00 78.00 88 LEU A N 1
ATOM 702 C CA . LEU A 1 88 ? -1.927 -3.262 4.240 1.00 78.00 88 LEU A CA 1
ATOM 703 C C . LEU A 1 88 ? -2.937 -2.285 4.848 1.00 78.00 88 LEU A C 1
ATOM 705 O O . LEU A 1 88 ? -3.198 -2.343 6.050 1.00 78.00 88 LEU A O 1
ATOM 709 N N . LEU A 1 89 ? -3.578 -1.462 4.007 1.00 76.62 89 LEU A N 1
ATOM 710 C CA . LEU A 1 89 ? -4.704 -0.617 4.406 1.00 76.62 89 LEU A CA 1
ATOM 711 C C . LEU A 1 89 ? -5.878 -1.456 4.923 1.00 76.62 89 LEU A C 1
ATOM 713 O O . LEU A 1 89 ? -6.424 -1.151 5.982 1.00 76.62 89 LEU A O 1
ATOM 717 N N . CYS A 1 90 ? -6.257 -2.525 4.212 1.00 78.50 90 CYS A N 1
ATOM 718 C CA . CYS A 1 90 ? -7.359 -3.399 4.618 1.00 78.50 90 CYS A CA 1
ATOM 719 C C . CYS A 1 90 ? -7.102 -4.057 5.979 1.00 78.50 90 CYS A C 1
ATOM 721 O O . CYS A 1 90 ? -7.982 -4.044 6.841 1.00 78.50 90 CYS A O 1
ATOM 723 N N . TRP A 1 91 ? -5.898 -4.589 6.209 1.00 79.44 91 TRP A N 1
ATOM 724 C CA . TRP A 1 91 ? -5.536 -5.176 7.503 1.00 79.44 91 TRP A CA 1
ATOM 725 C C . TRP A 1 91 ? -5.440 -4.137 8.616 1.00 79.44 91 TRP A C 1
ATOM 727 O O . TRP A 1 91 ? -5.929 -4.382 9.720 1.00 79.44 91 TRP A O 1
ATOM 737 N N . TYR A 1 92 ? -4.876 -2.963 8.333 1.00 78.31 92 TYR A N 1
ATOM 738 C CA . TYR A 1 92 ? -4.827 -1.875 9.303 1.00 78.31 92 TYR A CA 1
ATOM 739 C C . TYR A 1 92 ? -6.239 -1.428 9.713 1.00 78.31 92 TYR A C 1
ATOM 741 O O . TYR A 1 92 ? -6.529 -1.316 10.907 1.00 78.31 92 TYR A O 1
ATOM 749 N N . LEU A 1 93 ? -7.150 -1.244 8.752 1.00 77.81 93 LEU A N 1
ATOM 750 C CA . LEU A 1 93 ? -8.544 -0.900 9.032 1.00 77.81 93 LEU A CA 1
ATOM 751 C C . LEU A 1 93 ? -9.256 -2.023 9.794 1.00 77.81 93 LEU A C 1
ATOM 753 O O . LEU A 1 93 ? -9.959 -1.731 10.758 1.00 77.81 93 LEU A O 1
ATOM 757 N N . ALA A 1 94 ? -9.033 -3.293 9.443 1.00 78.69 94 ALA A N 1
ATOM 758 C CA . ALA A 1 94 ? -9.590 -4.433 10.174 1.00 78.69 94 ALA A CA 1
ATOM 759 C C . ALA A 1 94 ? -9.133 -4.460 11.645 1.00 78.69 94 ALA A C 1
ATOM 761 O O . ALA A 1 94 ? -9.950 -4.716 12.537 1.00 78.69 94 ALA A O 1
ATOM 762 N N . TRP A 1 95 ? -7.858 -4.146 11.908 1.00 78.50 95 TRP A N 1
ATOM 763 C CA . TRP A 1 95 ? -7.314 -4.036 13.263 1.00 78.50 95 TRP A CA 1
ATOM 764 C C . TRP A 1 95 ? -7.915 -2.838 13.999 1.00 78.50 95 TRP A C 1
ATOM 766 O O . TRP A 1 95 ? -8.399 -2.991 15.120 1.00 78.50 95 TRP A O 1
ATOM 776 N N . ARG A 1 96 ? -7.888 -1.638 13.406 1.00 74.31 96 ARG A N 1
ATOM 777 C CA . ARG A 1 96 ? -8.178 -0.371 14.106 1.00 74.31 96 ARG A CA 1
ATOM 778 C C . ARG A 1 96 ? -9.647 0.035 14.123 1.00 74.31 96 ARG A C 1
ATOM 780 O O . ARG A 1 96 ? -10.009 0.875 14.944 1.00 74.31 96 ARG A O 1
ATOM 787 N N . TRP A 1 97 ? -10.518 -0.638 13.368 1.00 68.19 97 TRP A N 1
ATOM 788 C CA . TRP A 1 97 ? -11.975 -0.450 13.411 1.00 68.19 97 TRP A CA 1
ATOM 789 C C . TRP A 1 97 ? -12.598 -0.330 14.825 1.00 68.19 97 TRP A C 1
ATOM 791 O O . TRP A 1 97 ? -13.402 0.575 15.026 1.00 68.19 97 TRP A O 1
ATOM 801 N N . PRO A 1 98 ? -12.266 -1.164 15.840 1.00 65.00 98 PRO A N 1
ATOM 802 C CA . PRO A 1 98 ? -12.806 -1.009 17.197 1.00 65.00 98 PRO A CA 1
ATOM 803 C C . PRO A 1 98 ? -12.447 0.311 17.883 1.00 65.00 98 PRO A C 1
ATOM 805 O O . PRO A 1 98 ? -13.184 0.738 18.767 1.00 65.00 98 PRO A O 1
ATOM 808 N N . HIS A 1 99 ? -11.309 0.911 17.532 1.00 65.25 99 HIS A N 1
ATOM 809 C CA . HIS A 1 99 ? -10.786 2.114 18.179 1.00 65.25 99 HIS A CA 1
ATOM 810 C C . HIS A 1 99 ? -11.222 3.400 17.472 1.00 65.25 99 HIS A C 1
ATOM 812 O O . HIS A 1 99 ? -11.263 4.439 18.112 1.00 65.25 99 HIS A O 1
ATOM 818 N N . LEU A 1 100 ? -11.606 3.328 16.192 1.00 63.19 100 LEU A N 1
ATOM 819 C CA . LEU A 1 100 ? -12.111 4.480 15.433 1.00 63.19 100 LEU A CA 1
ATOM 820 C C . LEU A 1 100 ? -13.489 4.973 15.908 1.00 63.19 100 LEU A C 1
ATOM 822 O O . LEU A 1 100 ? -13.826 6.130 15.696 1.00 63.19 100 LEU A O 1
ATOM 826 N N . PHE A 1 101 ? -14.284 4.105 16.542 1.00 62.81 101 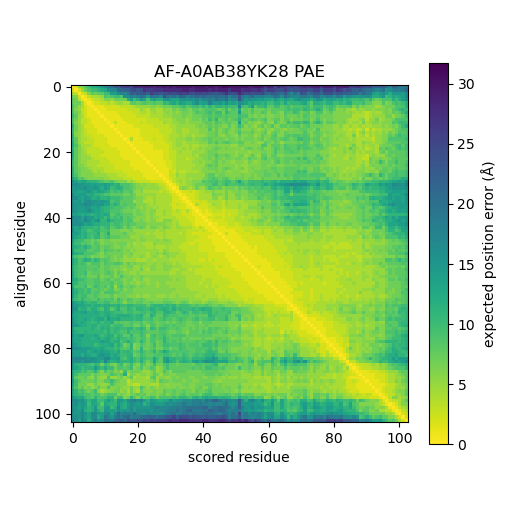PHE A N 1
ATOM 827 C CA . PHE A 1 101 ? -15.658 4.413 16.974 1.00 62.81 101 PHE A CA 1
ATOM 828 C C . PHE A 1 101 ? -15.848 4.411 18.497 1.00 62.81 101 PHE A C 1
ATOM 830 O O . PHE A 1 101 ? -16.975 4.525 18.979 1.00 62.81 101 PHE A O 1
ATOM 837 N N . ARG A 1 102 ? -14.766 4.251 19.264 1.00 56.84 102 ARG A N 1
ATOM 838 C CA . ARG A 1 102 ? -14.756 4.404 20.723 1.00 56.84 102 ARG A CA 1
ATOM 839 C C . ARG A 1 102 ? -13.985 5.683 21.044 1.00 56.84 102 ARG A C 1
ATOM 841 O O . ARG A 1 102 ? -12.779 5.620 21.257 1.00 56.84 102 ARG A O 1
ATOM 848 N N . ASN A 1 103 ? -14.697 6.811 21.011 1.00 49.28 103 ASN A N 1
ATOM 849 C CA . ASN A 1 103 ? -14.294 8.005 21.757 1.00 49.28 103 ASN A CA 1
ATOM 850 C C . ASN A 1 103 ? -14.533 7.756 23.246 1.00 49.28 103 ASN A C 1
ATOM 852 O O . ASN A 1 103 ? -15.619 7.216 23.567 1.00 49.28 103 ASN A O 1
#